Protein AF-A0A2P6FU60-F1 (afdb_monomer_lite)

Sequence (88 aa):
VKSNWEVSKILLSKTIEINQKFVETPASQKSDLAKVLFANSITLTPGTVTVETEDHSFIVHALNVTESSMAELRHMDEKVTLIERVVE

Foldseek 3Di:
DVQVVVVVCQVPDPDRDADKDWDKAFAPDQDPVLQVVLQVVQCSHHQKHFDDDDRTITTIIGRHDDPVNNVVSVVSRVVSNVVNVVVD

Radius of gyration: 13.87 Å; chains: 1; bounding box: 35×20×38 Å

pLDDT: mean 90.9, std 5.6, range [58.0, 96.06]

Secondary structure (DSSP, 8-state):
-HHHHHHHHHHT-SS-----EEEEEE----SHHHHHHHHHHHHTSTTEEEEEE-SSEEEEEESS--HHHHHHHHHHHHHHHHHHHHH-

Structure (mmCIF, N/CA/C/O backbone):
data_AF-A0A2P6FU60-F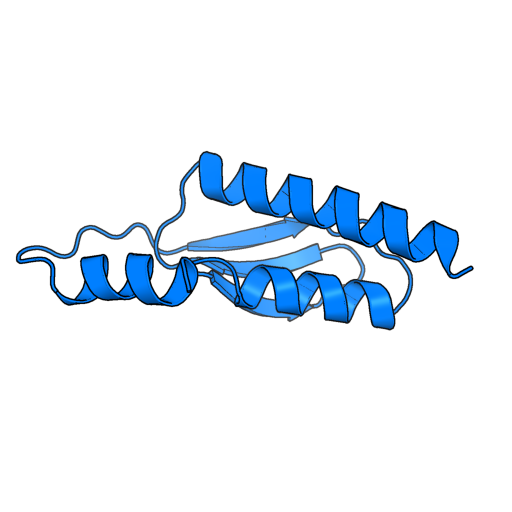1
#
_entry.id   AF-A0A2P6FU60-F1
#
loop_
_atom_site.group_PDB
_atom_site.id
_atom_site.type_symbol
_atom_site.label_atom_id
_atom_site.label_alt_id
_atom_site.label_comp_id
_atom_site.label_asym_id
_atom_site.label_entity_id
_atom_site.label_seq_id
_atom_site.pdbx_PDB_ins_code
_atom_site.Cartn_x
_atom_site.Cartn_y
_atom_site.Cartn_z
_atom_site.occupancy
_atom_site.B_iso_or_equiv
_atom_site.auth_seq_id
_atom_site.auth_comp_id
_atom_site.auth_asym_id
_atom_site.auth_atom_id
_atom_site.pdbx_PDB_model_num
ATOM 1 N N . VAL A 1 1 ? 5.278 -7.042 11.788 1.00 76.94 1 VAL A N 1
ATOM 2 C CA . VAL A 1 1 ? 4.379 -7.090 12.975 1.00 76.94 1 VAL A CA 1
ATOM 3 C C . VAL A 1 1 ? 3.545 -5.817 13.159 1.00 76.94 1 VAL A C 1
ATOM 5 O O . VAL A 1 1 ? 2.389 -5.945 13.534 1.00 76.94 1 VAL A O 1
ATOM 8 N N . LYS A 1 2 ? 4.066 -4.612 12.846 1.00 86.06 2 LYS A N 1
ATOM 9 C CA . LYS A 1 2 ? 3.331 -3.324 12.923 1.00 86.06 2 LYS A CA 1
ATOM 10 C C . LYS A 1 2 ? 1.914 -3.377 12.320 1.00 86.06 2 LYS A C 1
ATOM 12 O O . LYS A 1 2 ? 0.981 -2.948 12.980 1.00 86.06 2 LYS A O 1
ATOM 17 N N . SER A 1 3 ? 1.762 -3.960 11.124 1.00 84.25 3 SER A N 1
ATOM 18 C CA . SER A 1 3 ?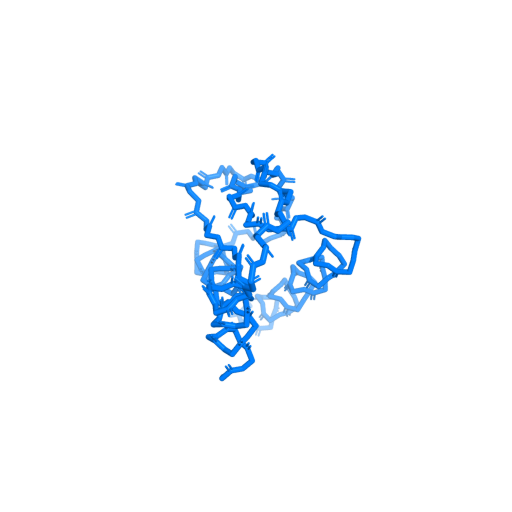 0.469 -4.084 10.428 1.00 84.25 3 SER A CA 1
ATOM 19 C C . SER A 1 3 ? -0.616 -4.757 11.270 1.00 84.25 3 SER A C 1
ATOM 21 O O . SER A 1 3 ? -1.573 -4.101 11.677 1.00 84.25 3 SER A O 1
ATOM 23 N N . ASN A 1 4 ? -0.413 -6.023 11.644 1.00 89.75 4 ASN A N 1
ATOM 24 C CA . ASN A 1 4 ? -1.378 -6.766 12.458 1.00 89.75 4 ASN A CA 1
ATOM 25 C C . ASN A 1 4 ? -1.687 -6.070 13.793 1.00 89.75 4 ASN A C 1
ATOM 27 O O . ASN A 1 4 ? -2.824 -6.108 14.256 1.00 89.75 4 ASN A O 1
ATOM 31 N N . TRP A 1 5 ? -0.688 -5.433 14.412 1.00 92.44 5 TRP A N 1
ATOM 32 C CA . TRP A 1 5 ? -0.860 -4.728 15.682 1.00 92.44 5 TRP A CA 1
ATOM 33 C C . TRP A 1 5 ? -1.789 -3.515 15.565 1.00 92.44 5 TRP A C 1
ATOM 35 O O . TRP A 1 5 ? -2.719 -3.386 16.358 1.00 92.44 5 TRP A O 1
ATOM 45 N N . GLU A 1 6 ? -1.579 -2.655 14.567 1.00 89.31 6 GLU A N 1
ATOM 46 C CA . GLU A 1 6 ? -2.423 -1.473 14.346 1.00 89.31 6 GLU A CA 1
ATOM 47 C C . GLU A 1 6 ? -3.870 -1.864 14.017 1.00 89.31 6 GLU A C 1
ATOM 49 O O . GLU A 1 6 ? -4.802 -1.323 14.609 1.00 89.31 6 GLU A O 1
ATOM 54 N N . VAL A 1 7 ? -4.072 -2.874 13.165 1.00 89.69 7 VAL A N 1
ATOM 55 C CA . VAL A 1 7 ? -5.422 -3.376 12.851 1.00 89.69 7 VAL A CA 1
ATOM 56 C C . VAL A 1 7 ? -6.094 -3.991 14.088 1.00 89.69 7 VAL A C 1
ATOM 58 O O . VAL A 1 7 ? -7.280 -3.764 14.323 1.00 89.69 7 VAL A O 1
ATOM 61 N N . SER A 1 8 ? -5.347 -4.710 14.934 1.00 92.81 8 SER A N 1
ATOM 62 C CA . SER A 1 8 ? -5.897 -5.302 16.166 1.00 92.81 8 SER A CA 1
ATOM 63 C C . SER A 1 8 ? -6.382 -4.244 17.162 1.00 92.81 8 SER A C 1
ATOM 65 O O . SER A 1 8 ? -7.405 -4.450 17.811 1.00 92.81 8 SER A O 1
ATOM 67 N N . LYS A 1 9 ? -5.697 -3.095 17.270 1.00 90.94 9 LYS A N 1
ATOM 68 C CA . LYS A 1 9 ? -6.156 -1.978 18.119 1.00 90.94 9 LYS A CA 1
ATOM 69 C C . LYS A 1 9 ? -7.509 -1.432 17.670 1.00 90.94 9 LYS A C 1
ATOM 71 O O . LYS A 1 9 ? -8.331 -1.110 18.520 1.00 90.94 9 LYS A O 1
ATOM 76 N N . ILE A 1 10 ? -7.723 -1.335 16.357 1.00 89.88 10 ILE A N 1
ATOM 77 C CA . ILE A 1 10 ? -8.992 -0.882 15.773 1.00 89.88 10 ILE A CA 1
ATOM 78 C C . ILE A 1 10 ? -10.098 -1.901 16.070 1.00 89.88 10 ILE A C 1
ATOM 80 O O . ILE A 1 10 ? -11.191 -1.519 16.463 1.00 89.88 10 ILE A O 1
ATOM 84 N N . LEU A 1 11 ? -9.815 -3.201 15.939 1.00 90.19 11 LEU A N 1
ATOM 85 C CA . LEU A 1 11 ? -10.795 -4.258 16.226 1.00 90.19 11 LEU A CA 1
ATOM 86 C C . LEU A 1 11 ? -11.204 -4.317 17.704 1.00 90.19 11 LEU A C 1
ATOM 88 O O . LEU A 1 11 ? -12.355 -4.611 18.012 1.00 90.19 11 LEU A O 1
ATOM 92 N N . LEU A 1 12 ? -10.261 -4.069 18.614 1.00 94.50 12 LEU A N 1
ATOM 93 C CA . LEU A 1 12 ? -10.487 -4.124 20.061 1.00 94.50 12 LEU A CA 1
ATOM 94 C C . LEU A 1 12 ? -10.966 -2.787 20.652 1.00 94.50 12 LEU A C 1
ATOM 96 O O . LEU A 1 12 ? -11.161 -2.697 21.867 1.00 94.50 12 LEU A O 1
ATOM 100 N N . SER A 1 13 ? -11.128 -1.736 19.842 1.00 92.69 13 SER A N 1
ATOM 101 C CA . SER A 1 13 ? -11.566 -0.440 20.349 1.00 92.69 13 SER A CA 1
ATOM 102 C C . SER A 1 13 ? -13.032 -0.492 20.792 1.00 92.69 13 SER A C 1
ATOM 104 O O . SER A 1 13 ? -13.880 -1.141 20.184 1.00 92.69 13 SER A O 1
ATOM 106 N N . LYS A 1 14 ? -13.360 0.229 21.873 1.00 93.12 14 LYS A N 1
ATOM 107 C CA . LYS A 1 14 ? -14.745 0.336 22.372 1.00 93.12 14 LYS A CA 1
ATOM 108 C C . LYS A 1 14 ? -15.676 1.020 21.360 1.00 93.12 14 LYS A C 1
ATOM 110 O O . LYS A 1 14 ? -16.870 0.739 21.336 1.00 93.12 14 LYS A O 1
ATOM 115 N N . THR A 1 15 ? -15.110 1.906 20.544 1.00 91.19 15 THR A N 1
ATOM 116 C CA . THR A 1 15 ? -15.779 2.621 19.457 1.00 91.19 15 THR A CA 1
ATOM 117 C C . THR A 1 15 ? -14.895 2.520 18.222 1.00 91.19 15 THR A C 1
ATOM 119 O O . THR A 1 15 ? -13.706 2.838 18.295 1.00 91.19 15 THR A O 1
ATOM 122 N N . ILE A 1 16 ? -15.452 2.059 17.104 1.00 87.94 16 ILE A N 1
ATOM 123 C CA . ILE A 1 16 ? -14.727 1.922 15.838 1.00 87.94 16 ILE A CA 1
ATOM 124 C C . ILE A 1 16 ? -14.919 3.212 15.039 1.00 87.94 16 ILE A C 1
ATOM 126 O O . ILE A 1 16 ? -15.980 3.439 14.462 1.00 87.94 16 ILE A O 1
ATOM 130 N N . GLU A 1 17 ? -13.889 4.054 15.008 1.00 85.19 17 GLU A N 1
ATOM 131 C CA . GLU A 1 17 ? -13.822 5.241 14.152 1.00 85.19 17 GLU A CA 1
ATOM 132 C C . GLU A 1 17 ? -12.848 4.962 13.005 1.00 85.19 17 GLU A C 1
ATOM 134 O O . GLU A 1 17 ? -11.634 4.912 13.201 1.00 85.19 17 GLU A O 1
ATOM 139 N N . ILE A 1 18 ? -13.386 4.728 11.808 1.00 89.69 18 ILE A N 1
ATOM 140 C CA . ILE A 1 18 ? -12.606 4.390 10.615 1.00 89.69 18 ILE A CA 1
ATOM 141 C C . ILE A 1 18 ? -13.083 5.195 9.413 1.00 89.69 18 ILE A C 1
ATOM 143 O O . ILE A 1 18 ? -14.280 5.400 9.216 1.00 89.69 18 ILE A O 1
ATOM 147 N N . ASN A 1 19 ? -12.131 5.629 8.594 1.00 89.25 19 ASN A N 1
ATOM 148 C CA . ASN A 1 19 ? -12.377 6.350 7.354 1.00 89.25 19 ASN A CA 1
ATOM 149 C C . ASN A 1 19 ? -11.970 5.477 6.161 1.00 89.25 19 ASN A C 1
ATOM 151 O O . ASN A 1 19 ? -10.849 5.585 5.654 1.00 89.25 19 ASN A O 1
ATOM 155 N N . GLN A 1 20 ? -12.876 4.586 5.756 1.00 92.38 20 GLN A N 1
ATOM 156 C CA . GLN A 1 20 ? -12.632 3.635 4.674 1.00 92.38 20 GLN A CA 1
ATOM 157 C C . GLN A 1 20 ? -12.817 4.285 3.309 1.00 92.38 20 GLN A C 1
ATOM 159 O O . GLN A 1 20 ? -13.843 4.927 3.070 1.00 92.38 20 GLN A O 1
ATOM 164 N N . LYS A 1 21 ? -11.852 4.100 2.402 1.00 93.94 21 LYS A N 1
ATOM 165 C CA . LYS A 1 21 ? -11.948 4.592 1.020 1.00 93.94 21 LYS A CA 1
ATOM 166 C C . LYS A 1 21 ? -11.191 3.690 0.055 1.00 93.94 21 LYS A C 1
ATOM 168 O O . LYS A 1 21 ? -10.187 3.079 0.417 1.00 93.94 21 LYS A O 1
ATOM 173 N N . PHE A 1 22 ? -11.641 3.702 -1.194 1.00 94.19 22 PHE A N 1
ATOM 174 C CA . PHE A 1 22 ? -10.800 3.331 -2.323 1.00 94.19 22 PHE A CA 1
ATOM 175 C C . PHE A 1 22 ? -9.937 4.527 -2.704 1.00 94.19 22 PHE A C 1
ATOM 177 O O . PHE A 1 22 ? -10.440 5.649 -2.818 1.00 94.19 22 PHE A O 1
ATOM 184 N N . VAL A 1 23 ? -8.641 4.289 -2.855 1.00 92.44 23 VAL A N 1
ATOM 185 C CA . VAL A 1 23 ? -7.669 5.311 -3.223 1.00 92.44 23 VAL A CA 1
ATOM 186 C C . VAL A 1 23 ? -6.866 4.808 -4.406 1.00 92.44 23 VAL A C 1
ATOM 188 O O . VAL A 1 23 ? -6.274 3.730 -4.357 1.00 92.44 23 VAL A O 1
ATOM 191 N N . GLU A 1 24 ? -6.841 5.612 -5.461 1.00 93.62 24 GLU A N 1
ATOM 192 C CA . GLU A 1 24 ? -5.944 5.398 -6.583 1.00 93.62 24 GLU A CA 1
ATOM 193 C C . GLU A 1 24 ? -4.523 5.795 -6.167 1.00 93.62 24 GLU A C 1
ATOM 195 O O . GLU A 1 24 ? -4.269 6.920 -5.721 1.00 93.62 24 GLU A O 1
ATOM 200 N N . THR A 1 25 ? -3.599 4.844 -6.261 1.00 93.38 25 THR A N 1
ATOM 201 C CA . THR A 1 25 ? -2.194 5.020 -5.892 1.00 93.38 25 THR A CA 1
ATOM 202 C C . THR A 1 25 ? -1.343 4.922 -7.154 1.00 93.38 25 THR A C 1
ATOM 204 O O . THR A 1 25 ? -1.275 3.840 -7.734 1.00 93.38 25 THR A O 1
ATOM 207 N N . PRO A 1 26 ? -0.697 6.015 -7.595 1.00 94.25 26 PRO A N 1
ATOM 208 C CA . PRO A 1 26 ? 0.203 5.979 -8.743 1.00 94.25 26 PRO A CA 1
ATOM 209 C C . PRO A 1 26 ? 1.352 4.991 -8.532 1.00 94.25 26 PRO A C 1
ATOM 211 O O . PRO A 1 26 ? 1.834 4.835 -7.408 1.00 94.25 26 PRO A O 1
ATOM 214 N N . ALA A 1 27 ? 1.800 4.369 -9.617 1.00 94.50 27 ALA A N 1
ATOM 215 C CA . ALA A 1 27 ? 2.911 3.429 -9.624 1.00 94.50 27 ALA A CA 1
ATOM 216 C C . ALA A 1 27 ? 3.934 3.826 -10.686 1.00 94.50 27 ALA A C 1
ATOM 218 O O . ALA A 1 27 ? 3.587 4.033 -11.851 1.00 94.50 27 ALA A O 1
ATOM 219 N N . SER A 1 28 ? 5.201 3.924 -10.291 1.00 95.38 28 SER A N 1
ATOM 220 C CA . SER A 1 28 ? 6.297 4.273 -11.202 1.00 95.38 28 SER A CA 1
ATOM 221 C C . SER A 1 28 ? 7.094 3.064 -11.713 1.00 95.38 28 SER A C 1
ATOM 223 O O . SER A 1 28 ? 7.975 3.240 -12.559 1.00 95.38 28 SER A O 1
ATOM 225 N N . GLN A 1 29 ? 6.764 1.851 -11.250 1.00 94.56 29 GLN A N 1
ATOM 226 C CA . GLN A 1 29 ? 7.399 0.599 -11.677 1.00 94.56 29 GLN A CA 1
ATOM 227 C C . GLN A 1 29 ? 7.005 0.209 -13.104 1.00 94.56 29 GLN A C 1
ATOM 229 O O . GLN A 1 29 ? 5.842 0.344 -13.499 1.00 94.56 29 GLN A O 1
ATOM 234 N N . LYS A 1 30 ? 7.953 -0.337 -13.870 1.00 93.06 30 LYS A N 1
ATOM 235 C CA . LYS A 1 30 ? 7.729 -0.716 -15.278 1.00 93.06 30 LYS A CA 1
ATOM 236 C C . LYS A 1 30 ? 7.561 -2.217 -15.479 1.00 93.06 30 LYS A C 1
ATOM 238 O O . LYS A 1 30 ? 6.684 -2.636 -16.228 1.00 93.06 30 LYS A O 1
ATOM 243 N N . SER A 1 31 ? 8.393 -3.008 -14.819 1.00 93.19 31 SER A N 1
ATOM 244 C CA . SER A 1 31 ? 8.408 -4.464 -14.863 1.00 93.19 31 SER A CA 1
ATOM 245 C C . SER A 1 31 ? 7.282 -5.062 -14.025 1.00 93.19 31 SER A C 1
ATOM 247 O O . SER A 1 31 ? 6.928 -4.561 -12.954 1.00 93.19 31 SER A O 1
ATOM 249 N N . ASP A 1 32 ? 6.763 -6.201 -14.476 1.00 92.38 32 ASP A N 1
ATOM 250 C CA . ASP A 1 32 ? 5.714 -6.925 -13.754 1.00 92.38 32 ASP A CA 1
ATOM 251 C C . ASP A 1 32 ? 6.181 -7.369 -12.362 1.00 92.38 32 ASP A C 1
ATOM 253 O O . ASP A 1 32 ? 5.419 -7.316 -11.398 1.00 92.38 32 ASP A O 1
ATOM 257 N N . LEU A 1 33 ? 7.459 -7.745 -12.225 1.00 93.69 33 LEU A N 1
ATOM 258 C CA . LEU A 1 33 ? 8.040 -8.118 -10.936 1.00 93.69 33 LEU A CA 1
ATOM 259 C C . LEU A 1 33 ? 8.003 -6.949 -9.944 1.00 93.69 33 LEU A C 1
ATOM 261 O O . LEU A 1 33 ? 7.589 -7.132 -8.796 1.00 93.69 33 LEU A O 1
ATOM 265 N N . ALA A 1 34 ? 8.419 -5.756 -10.373 1.00 94.69 34 ALA A N 1
ATOM 266 C CA . ALA A 1 34 ? 8.423 -4.578 -9.516 1.00 94.69 34 ALA A CA 1
ATOM 267 C C . ALA A 1 34 ? 6.994 -4.127 -9.176 1.00 94.69 34 ALA A C 1
ATOM 269 O O . ALA A 1 34 ? 6.720 -3.816 -8.016 1.00 94.69 34 ALA A O 1
ATOM 270 N N . LYS A 1 35 ? 6.055 -4.194 -10.131 1.00 94.50 35 LYS A N 1
ATOM 271 C CA . LYS A 1 35 ? 4.626 -3.939 -9.879 1.00 94.50 35 LYS A CA 1
ATOM 272 C C . LYS A 1 35 ? 4.055 -4.881 -8.815 1.00 94.50 35 LYS A C 1
ATOM 274 O O . LYS A 1 35 ? 3.424 -4.422 -7.864 1.00 94.50 35 LYS A O 1
ATOM 279 N N . VAL A 1 36 ? 4.324 -6.186 -8.913 1.00 94.38 36 VAL A N 1
ATOM 280 C CA . VAL A 1 36 ? 3.888 -7.177 -7.909 1.00 94.38 36 VAL A CA 1
ATOM 281 C C . VAL A 1 36 ? 4.538 -6.915 -6.548 1.00 94.38 36 VAL A C 1
ATOM 283 O O . VAL A 1 36 ? 3.873 -6.999 -5.512 1.00 94.38 36 VAL A O 1
ATOM 286 N N . LEU A 1 37 ? 5.827 -6.572 -6.524 1.00 95.12 37 LEU A N 1
ATOM 287 C CA . LEU A 1 37 ? 6.532 -6.246 -5.285 1.00 95.12 37 LEU A CA 1
ATOM 288 C C . LEU A 1 37 ? 5.931 -5.011 -4.601 1.00 95.12 37 LEU A C 1
ATOM 290 O O . LEU A 1 37 ? 5.731 -5.020 -3.380 1.00 95.12 37 LEU A O 1
ATOM 294 N N . PHE A 1 38 ? 5.605 -3.975 -5.374 1.00 95.75 38 PHE A N 1
ATOM 295 C CA . PHE A 1 38 ? 4.948 -2.787 -4.849 1.00 95.75 38 PHE A CA 1
ATOM 296 C C . PHE A 1 38 ? 3.542 -3.116 -4.333 1.00 95.75 38 PHE A C 1
ATOM 298 O O . PHE A 1 38 ? 3.266 -2.865 -3.161 1.00 95.75 38 PHE A O 1
ATOM 305 N N . ALA A 1 39 ? 2.706 -3.800 -5.119 1.00 95.25 39 ALA A N 1
ATOM 306 C CA . ALA A 1 39 ? 1.360 -4.222 -4.715 1.00 95.25 39 ALA A CA 1
ATOM 307 C C . ALA A 1 39 ? 1.339 -5.028 -3.401 1.00 95.25 39 ALA A C 1
ATOM 309 O O . ALA A 1 39 ? 0.496 -4.797 -2.526 1.00 95.25 39 ALA A O 1
ATOM 310 N N . ASN A 1 40 ? 2.293 -5.945 -3.223 1.00 94.56 40 ASN A N 1
ATOM 311 C CA . ASN A 1 40 ? 2.433 -6.714 -1.986 1.00 94.56 40 ASN A CA 1
ATOM 312 C C . ASN A 1 40 ? 2.878 -5.836 -0.810 1.00 94.56 40 ASN A C 1
ATOM 314 O O . ASN A 1 40 ? 2.411 -6.020 0.314 1.00 94.56 40 ASN A O 1
ATOM 318 N N . SER A 1 41 ? 3.744 -4.855 -1.061 1.00 94.38 41 SER A N 1
ATOM 319 C CA . SER A 1 41 ? 4.177 -3.892 -0.042 1.00 94.38 41 SER A CA 1
ATOM 320 C C . SER A 1 41 ? 3.021 -3.002 0.429 1.00 94.38 41 SER A C 1
ATOM 322 O O . SER A 1 41 ? 2.893 -2.746 1.629 1.00 94.38 41 SER A O 1
ATOM 324 N N . ILE A 1 42 ? 2.129 -2.604 -0.485 1.00 94.38 42 ILE A N 1
ATOM 325 C CA . ILE A 1 42 ? 0.868 -1.927 -0.151 1.00 94.38 42 ILE A CA 1
ATOM 326 C C . ILE A 1 42 ? 0.001 -2.839 0.724 1.00 94.38 42 ILE A C 1
ATOM 328 O O . ILE A 1 42 ? -0.432 -2.429 1.795 1.00 94.38 42 ILE A O 1
ATOM 332 N N . THR A 1 43 ? -0.210 -4.096 0.331 1.00 93.19 43 THR A N 1
ATOM 333 C CA . THR A 1 43 ? -1.061 -5.038 1.089 1.00 93.19 43 THR A CA 1
ATOM 334 C C . THR A 1 43 ? -0.507 -5.358 2.488 1.00 93.19 43 THR A C 1
ATOM 336 O O . THR A 1 43 ? -1.257 -5.628 3.423 1.00 93.19 43 THR A O 1
ATOM 339 N N . LEU A 1 44 ? 0.814 -5.302 2.674 1.00 91.94 44 LEU A N 1
ATOM 340 C CA . LEU A 1 44 ? 1.457 -5.508 3.978 1.00 91.94 44 LEU A CA 1
ATOM 341 C C . LEU A 1 44 ? 1.449 -4.261 4.875 1.00 91.94 44 LEU A C 1
ATOM 343 O O . LEU A 1 44 ? 1.803 -4.355 6.059 1.00 91.94 44 LEU A O 1
ATOM 347 N N . THR A 1 45 ? 1.043 -3.109 4.347 1.00 90.12 45 THR A N 1
ATOM 348 C CA . THR A 1 45 ? 0.896 -1.875 5.122 1.00 90.12 45 THR A CA 1
ATOM 349 C C . THR A 1 45 ? -0.352 -1.977 6.022 1.00 90.12 45 THR A C 1
ATOM 351 O O . THR A 1 45 ? -1.347 -2.596 5.641 1.00 90.12 45 THR A O 1
ATOM 354 N N . PRO A 1 46 ? -0.305 -1.480 7.275 1.00 89.44 46 PRO A N 1
ATOM 355 C CA . PRO A 1 46 ? -1.435 -1.592 8.191 1.00 89.44 46 PRO A CA 1
ATOM 356 C C . PRO A 1 46 ? -2.742 -1.040 7.621 1.00 89.44 46 PRO A C 1
ATOM 358 O O . PRO A 1 46 ? -2.866 0.158 7.381 1.00 89.44 46 PRO A O 1
ATOM 361 N N . GLY A 1 47 ? -3.739 -1.915 7.483 1.00 89.69 47 GLY A N 1
ATOM 362 C CA . GLY A 1 47 ? -5.082 -1.518 7.074 1.00 89.69 47 GLY A CA 1
ATOM 363 C C . GLY A 1 47 ? -5.216 -1.179 5.590 1.00 89.69 47 GLY A C 1
ATOM 364 O O . GLY A 1 47 ? -6.093 -0.395 5.253 1.00 89.69 47 GLY A O 1
ATOM 365 N N . THR A 1 48 ? -4.395 -1.739 4.704 1.00 93.31 48 THR A N 1
ATOM 366 C CA . THR A 1 48 ? -4.530 -1.563 3.249 1.00 93.31 48 THR A CA 1
ATOM 367 C C . THR A 1 48 ? -4.563 -2.902 2.524 1.00 93.31 48 THR A C 1
ATOM 369 O O . THR A 1 48 ? -3.923 -3.863 2.941 1.00 93.31 48 THR A O 1
ATOM 372 N N . VAL A 1 49 ? -5.319 -2.968 1.430 1.00 94.06 49 VAL A N 1
ATOM 373 C CA . VAL A 1 49 ? -5.394 -4.129 0.534 1.00 94.06 49 VAL A CA 1
ATOM 374 C C . VAL A 1 49 ? -5.402 -3.628 -0.904 1.00 94.06 49 VAL A C 1
ATOM 376 O O . VAL A 1 49 ? -6.204 -2.760 -1.247 1.00 94.06 49 VAL A O 1
ATOM 379 N N . THR A 1 50 ? -4.529 -4.174 -1.747 1.00 95.50 50 THR A N 1
ATOM 380 C CA . THR A 1 50 ? -4.560 -3.914 -3.192 1.00 95.50 50 THR A CA 1
ATOM 381 C C . THR A 1 50 ? -5.691 -4.719 -3.827 1.00 95.50 50 THR A C 1
ATOM 383 O O . THR A 1 50 ? -5.790 -5.923 -3.595 1.00 95.50 50 THR A O 1
ATOM 386 N N . VAL A 1 51 ? -6.555 -4.060 -4.599 1.00 94.38 51 VAL A N 1
ATOM 387 C CA . VAL A 1 51 ? -7.755 -4.673 -5.194 1.00 94.38 51 VAL A CA 1
ATOM 388 C C . VAL A 1 51 ? -7.593 -4.870 -6.693 1.00 94.38 51 VAL A C 1
ATOM 390 O O . VAL A 1 51 ? -7.947 -5.927 -7.210 1.00 94.38 51 VAL A O 1
ATOM 393 N N . GLU A 1 52 ? -7.027 -3.879 -7.376 1.00 91.69 52 GLU A N 1
ATOM 394 C CA . GLU A 1 52 ? -6.842 -3.901 -8.823 1.00 91.69 52 GLU A CA 1
ATOM 395 C C . GLU A 1 52 ? -5.498 -3.281 -9.204 1.00 91.69 52 GLU A C 1
ATOM 397 O O . GLU A 1 52 ? -4.998 -2.373 -8.529 1.00 91.69 52 GLU A O 1
ATOM 402 N N . THR A 1 53 ? -4.920 -3.808 -10.280 1.00 87.50 53 THR A N 1
ATOM 403 C CA . THR A 1 53 ? -3.665 -3.349 -10.873 1.00 87.50 53 THR A CA 1
ATOM 404 C C . THR A 1 53 ? -3.972 -2.783 -12.247 1.00 87.50 53 THR A C 1
ATOM 406 O O . THR A 1 53 ? -4.461 -3.513 -13.108 1.00 87.50 53 THR A O 1
ATOM 409 N N . GLU A 1 54 ? -3.637 -1.517 -12.460 1.00 86.38 54 GLU A N 1
ATOM 410 C CA . GLU A 1 54 ? -3.666 -0.872 -13.768 1.00 86.38 54 GLU A CA 1
ATOM 411 C C . GLU A 1 54 ? -2.234 -0.679 -14.301 1.00 86.38 54 GLU A C 1
ATOM 413 O O . GLU A 1 54 ? -1.240 -1.010 -13.645 1.00 86.38 54 GLU A O 1
ATOM 418 N N . ASP A 1 55 ? -2.098 -0.140 -15.513 1.00 82.75 55 ASP A N 1
ATOM 419 C CA . ASP A 1 55 ? -0.786 0.034 -16.148 1.00 82.75 55 ASP A CA 1
ATOM 420 C C . ASP A 1 55 ? 0.126 1.015 -15.395 1.00 82.75 55 ASP A C 1
ATOM 422 O O . ASP A 1 55 ? 1.351 0.832 -15.391 1.00 82.75 55 ASP A O 1
ATOM 426 N N . HIS A 1 56 ? -0.461 2.034 -14.754 1.00 89.88 56 HIS A N 1
ATOM 427 C CA . HIS A 1 56 ? 0.246 3.155 -14.116 1.00 89.88 56 HIS A CA 1
ATOM 428 C C . HIS A 1 56 ? -0.239 3.478 -12.694 1.00 89.88 56 HIS A C 1
ATOM 430 O O . HIS A 1 56 ? 0.232 4.439 -12.077 1.00 89.88 56 HIS A O 1
ATOM 436 N N . SER A 1 57 ? -1.176 2.701 -12.158 1.00 94.06 57 SER A N 1
ATOM 437 C CA . SER A 1 57 ? -1.729 2.907 -10.823 1.00 94.06 57 SER A CA 1
ATOM 438 C C . SER A 1 57 ? -2.283 1.606 -10.241 1.00 94.06 57 SER A C 1
ATOM 440 O O . SER A 1 57 ? -2.423 0.590 -10.922 1.00 94.06 57 SER A O 1
ATOM 442 N N . PHE A 1 58 ? -2.565 1.632 -8.942 1.00 95.38 58 PHE A N 1
ATOM 443 C CA . PHE A 1 58 ? -3.262 0.576 -8.221 1.00 95.38 58 PHE A CA 1
ATOM 444 C C . PHE A 1 58 ? -4.497 1.145 -7.542 1.00 95.38 58 PHE A C 1
ATOM 446 O O . PHE A 1 58 ? -4.452 2.232 -6.956 1.00 95.38 58 PHE A O 1
ATOM 453 N N . ILE A 1 59 ? -5.569 0.360 -7.523 1.00 95.44 59 ILE A N 1
ATOM 454 C CA . ILE A 1 59 ? -6.734 0.652 -6.695 1.00 95.44 59 ILE A CA 1
ATOM 455 C C . ILE A 1 59 ? -6.537 -0.033 -5.347 1.00 95.44 59 ILE A C 1
ATOM 457 O O . ILE A 1 59 ? -6.478 -1.262 -5.243 1.00 95.44 59 ILE A O 1
ATOM 461 N N . VAL A 1 60 ? -6.428 0.780 -4.299 1.00 94.81 60 VAL A N 1
ATOM 462 C CA . VAL A 1 60 ? -6.158 0.322 -2.935 1.00 94.81 60 VAL A CA 1
ATOM 463 C C . VAL A 1 60 ? -7.382 0.567 -2.069 1.00 94.81 60 VAL A C 1
ATOM 465 O O . VAL A 1 60 ? -7.884 1.688 -1.987 1.00 94.81 60 VAL A O 1
ATOM 468 N N . HIS A 1 61 ? -7.845 -0.469 -1.379 1.00 93.94 61 HIS A N 1
ATOM 469 C CA . HIS A 1 61 ? -8.828 -0.330 -0.316 1.00 93.94 61 HIS A CA 1
ATOM 470 C C . HIS A 1 61 ? -8.112 -0.062 1.010 1.00 93.94 61 HIS A C 1
ATOM 472 O O . HIS A 1 61 ? -7.348 -0.900 1.495 1.00 93.94 61 HIS A O 1
ATOM 478 N N . ALA A 1 62 ? -8.362 1.102 1.603 1.00 93.38 62 ALA A N 1
ATOM 479 C CA . ALA A 1 62 ? -7.779 1.505 2.875 1.00 93.38 62 ALA A CA 1
ATOM 480 C C . ALA A 1 62 ? -8.838 1.491 3.982 1.00 93.38 62 ALA A C 1
ATOM 482 O O . ALA A 1 62 ? -9.898 2.095 3.846 1.00 93.38 62 ALA A O 1
ATOM 483 N N . LEU A 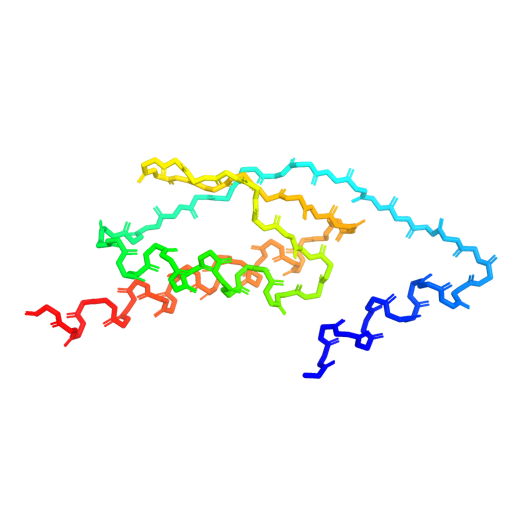1 63 ? -8.517 0.838 5.098 1.00 92.31 63 LEU A N 1
ATOM 484 C CA . LEU A 1 63 ? -9.337 0.733 6.302 1.00 92.31 63 LEU A CA 1
ATOM 485 C C . LEU A 1 63 ? -9.481 2.088 7.005 1.00 92.31 63 LEU A C 1
ATOM 487 O O . LEU A 1 63 ? -10.551 2.415 7.509 1.00 92.31 63 LEU A O 1
ATOM 491 N N . ASN A 1 64 ? -8.402 2.870 7.055 1.00 88.88 64 ASN A N 1
ATOM 492 C CA . ASN A 1 64 ? -8.414 4.208 7.630 1.00 88.88 64 ASN A CA 1
ATOM 493 C C . ASN A 1 64 ? -7.420 5.111 6.895 1.00 88.88 64 ASN A C 1
ATOM 495 O O . ASN A 1 64 ? -6.211 5.021 7.112 1.00 88.88 64 ASN A O 1
ATOM 499 N N . VAL A 1 65 ? -7.922 5.970 6.010 1.00 83.62 65 VAL A N 1
ATOM 500 C CA . VAL A 1 65 ? -7.066 6.874 5.233 1.00 83.62 65 VAL A CA 1
ATOM 501 C C . VAL A 1 65 ? -6.551 8.011 6.110 1.00 83.62 65 VAL A C 1
ATOM 503 O O . VAL A 1 65 ? -7.330 8.794 6.655 1.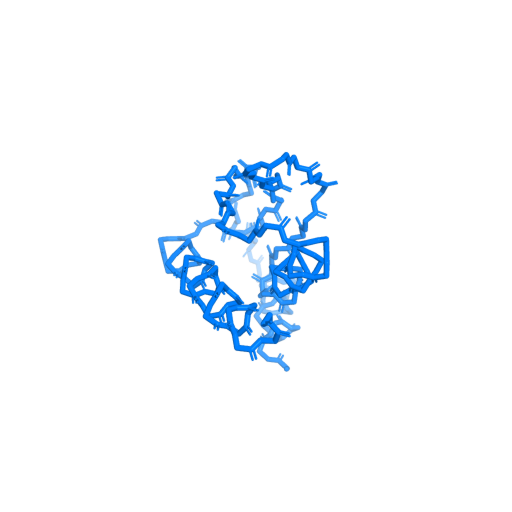00 83.62 65 VAL A O 1
ATOM 506 N N . THR A 1 66 ? -5.227 8.141 6.166 1.00 84.56 66 THR A N 1
ATOM 507 C CA . THR A 1 66 ? -4.522 9.268 6.786 1.00 84.56 66 THR A CA 1
ATOM 508 C C . THR A 1 66 ? -3.473 9.827 5.823 1.00 84.56 66 THR A C 1
ATOM 510 O O . THR A 1 66 ? -3.021 9.131 4.911 1.00 84.56 66 THR A O 1
ATOM 513 N N . GLU A 1 67 ? -3.057 11.081 6.015 1.00 82.50 67 GLU A N 1
ATOM 514 C CA . GLU A 1 67 ? -1.989 11.676 5.196 1.00 82.50 67 GLU A CA 1
ATOM 515 C C . GLU A 1 67 ? -0.664 10.915 5.328 1.00 82.50 67 GLU A C 1
ATOM 517 O O . GLU A 1 67 ? 0.048 10.740 4.338 1.00 82.50 67 GLU A O 1
ATOM 522 N N . SER A 1 68 ? -0.355 10.404 6.524 1.00 84.69 68 SER A N 1
ATOM 523 C CA . SER A 1 68 ? 0.858 9.619 6.760 1.00 84.69 68 SER A CA 1
ATOM 524 C C . SER A 1 68 ? 0.834 8.288 6.010 1.00 84.69 68 SER A C 1
ATOM 526 O O . SER A 1 68 ? 1.847 7.926 5.419 1.00 84.69 68 SER A O 1
ATOM 528 N N . SER A 1 69 ? -0.314 7.602 5.944 1.00 83.62 69 SER A N 1
ATOM 529 C CA . SER A 1 69 ? -0.469 6.381 5.140 1.00 83.62 69 SER A CA 1
ATOM 530 C C . SER A 1 69 ? -0.177 6.645 3.661 1.00 83.62 69 SER A C 1
ATOM 532 O O . SER A 1 69 ? 0.573 5.900 3.038 1.00 83.62 69 SER A O 1
ATOM 534 N N . MET A 1 70 ? -0.699 7.743 3.103 1.00 84.44 70 MET A N 1
ATOM 535 C CA . MET A 1 70 ? -0.435 8.107 1.705 1.00 84.44 70 MET A CA 1
ATOM 536 C C . MET A 1 70 ? 1.032 8.473 1.458 1.00 84.44 70 MET A C 1
ATOM 538 O O . MET A 1 70 ? 1.571 8.180 0.392 1.00 84.44 70 MET A O 1
ATOM 542 N N . ALA A 1 71 ? 1.695 9.106 2.428 1.00 88.69 71 ALA A N 1
ATOM 543 C CA . ALA A 1 71 ? 3.127 9.379 2.355 1.00 88.69 71 ALA A CA 1
ATOM 544 C C . ALA A 1 71 ? 3.968 8.089 2.424 1.00 88.69 71 ALA A C 1
ATOM 546 O O . ALA A 1 71 ? 4.927 7.955 1.665 1.00 88.69 71 ALA A O 1
ATOM 547 N N . GLU A 1 72 ? 3.596 7.121 3.272 1.00 89.19 72 GLU A N 1
ATOM 548 C CA . GLU A 1 72 ? 4.265 5.812 3.345 1.00 89.19 72 GLU A CA 1
ATOM 549 C C . GLU A 1 72 ? 4.148 5.038 2.016 1.00 89.19 72 GLU A C 1
ATOM 551 O O . GLU A 1 72 ? 5.133 4.441 1.579 1.00 89.19 72 GLU A O 1
ATOM 556 N N . LEU A 1 73 ? 2.994 5.103 1.335 1.00 91.38 73 LEU A N 1
ATOM 557 C CA . LEU A 1 73 ? 2.804 4.484 0.015 1.00 91.38 73 LEU A CA 1
ATOM 558 C C . LEU A 1 73 ? 3.706 5.113 -1.057 1.00 91.38 73 LEU A C 1
ATOM 560 O O . LEU A 1 73 ? 4.362 4.384 -1.797 1.00 91.38 73 LEU A O 1
ATOM 564 N N . ARG A 1 74 ? 3.804 6.450 -1.101 1.00 93.00 74 ARG A N 1
ATOM 565 C CA . ARG A 1 74 ? 4.710 7.157 -2.030 1.00 93.0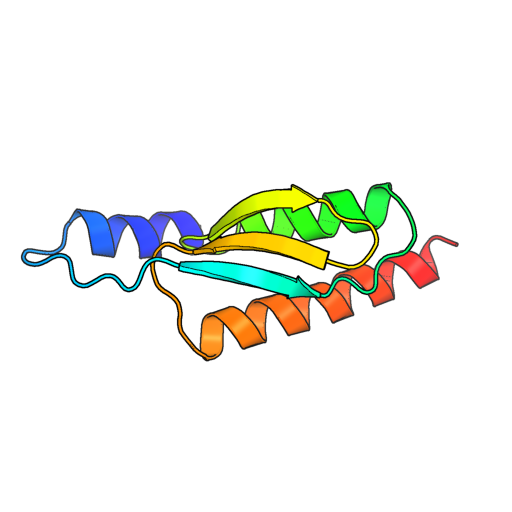0 74 ARG A CA 1
ATOM 566 C C . ARG A 1 74 ? 6.177 6.820 -1.775 1.00 93.00 74 ARG A C 1
ATOM 568 O O . ARG A 1 74 ? 6.921 6.552 -2.708 1.00 93.00 74 ARG A O 1
ATOM 575 N N . HIS A 1 75 ? 6.585 6.760 -0.510 1.00 94.62 75 HIS A N 1
ATOM 576 C CA . HIS A 1 75 ? 7.949 6.354 -0.153 1.00 94.62 75 HIS A CA 1
ATOM 577 C C . HIS A 1 75 ? 8.258 4.914 -0.580 1.00 94.62 75 HIS A C 1
ATOM 579 O O . HIS A 1 75 ? 9.391 4.576 -0.925 1.00 94.62 75 HIS A O 1
ATOM 585 N N . MET A 1 76 ? 7.258 4.034 -0.530 1.00 94.81 76 MET A N 1
ATOM 586 C CA . M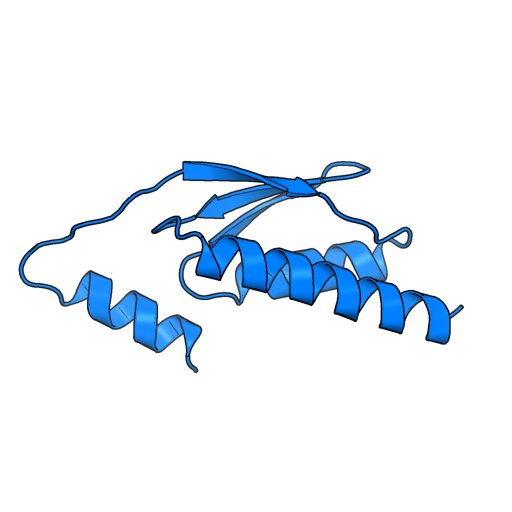ET A 1 76 ? 7.418 2.659 -0.985 1.00 94.81 76 MET A CA 1
ATOM 587 C C . MET A 1 76 ? 7.512 2.567 -2.514 1.00 94.81 76 MET A C 1
ATOM 589 O O . MET A 1 76 ? 8.350 1.810 -2.999 1.00 94.81 76 MET A O 1
ATOM 593 N N . ASP A 1 77 ? 6.734 3.366 -3.251 1.00 95.56 77 ASP A N 1
ATOM 594 C CA . ASP A 1 77 ? 6.856 3.502 -4.711 1.00 95.56 77 ASP A CA 1
ATOM 595 C C . ASP A 1 77 ? 8.298 3.869 -5.099 1.00 95.56 77 ASP A C 1
ATOM 597 O O . ASP A 1 77 ? 8.954 3.146 -5.851 1.00 95.56 77 ASP A O 1
ATOM 601 N N . GLU A 1 78 ? 8.847 4.919 -4.480 1.00 95.81 78 GLU A N 1
ATOM 602 C CA . GLU A 1 78 ? 10.225 5.364 -4.714 1.00 95.81 78 GLU A CA 1
ATOM 603 C C . GLU A 1 78 ? 11.248 4.246 -4.461 1.00 95.81 78 GLU A C 1
ATOM 605 O O . GLU A 1 78 ? 12.151 4.022 -5.270 1.00 95.81 78 GLU A O 1
ATOM 610 N N . LYS A 1 79 ? 11.102 3.499 -3.360 1.00 95.88 79 LYS A N 1
ATOM 611 C CA . LYS A 1 79 ? 12.014 2.397 -3.014 1.00 95.88 79 LYS A CA 1
ATOM 612 C C . LYS A 1 79 ? 11.980 1.257 -4.018 1.00 95.88 79 LYS A C 1
ATOM 614 O O . LYS A 1 79 ? 13.040 0.752 -4.389 1.00 95.88 79 LYS A O 1
ATOM 619 N N . VAL A 1 80 ? 10.789 0.824 -4.423 1.00 96.06 80 VAL A N 1
ATOM 620 C CA . VAL A 1 80 ? 10.657 -0.296 -5.359 1.00 96.06 80 VAL A CA 1
ATOM 621 C C . VAL A 1 80 ? 11.196 0.107 -6.730 1.00 96.06 80 VAL A C 1
ATOM 623 O O . VAL A 1 80 ? 11.960 -0.651 -7.327 1.00 96.06 80 VAL A O 1
ATOM 626 N N . THR A 1 81 ? 10.910 1.330 -7.177 1.00 95.69 81 THR A N 1
ATOM 627 C CA . THR A 1 81 ? 11.429 1.873 -8.442 1.00 95.69 81 THR A CA 1
ATOM 628 C C . THR A 1 81 ? 12.951 2.024 -8.437 1.00 95.69 81 THR A C 1
ATOM 630 O O . THR A 1 81 ? 13.600 1.815 -9.461 1.00 95.69 81 THR A O 1
ATOM 633 N N . LEU A 1 82 ? 13.559 2.354 -7.293 1.00 95.50 82 LEU A N 1
ATOM 634 C CA . LEU A 1 82 ? 15.019 2.371 -7.163 1.00 95.50 82 LEU A CA 1
ATOM 635 C C . LEU A 1 82 ? 15.629 0.971 -7.305 1.00 95.50 82 LEU A C 1
ATOM 637 O O . LEU A 1 82 ? 16.657 0.836 -7.962 1.00 95.50 82 LEU A O 1
ATOM 641 N N . ILE A 1 83 ? 15.012 -0.055 -6.712 1.00 93.69 83 ILE A N 1
ATOM 642 C CA . ILE A 1 83 ? 15.508 -1.439 -6.783 1.00 93.69 83 ILE A CA 1
ATOM 643 C C . ILE A 1 83 ? 15.364 -2.000 -8.198 1.00 93.69 83 ILE A C 1
ATOM 645 O O . ILE A 1 83 ? 16.288 -2.646 -8.683 1.00 93.69 83 ILE A O 1
ATOM 649 N N . GLU A 1 84 ? 14.248 -1.721 -8.872 1.00 94.00 84 GLU A N 1
ATOM 650 C CA . GLU A 1 84 ? 14.013 -2.133 -10.260 1.00 94.00 84 GLU A CA 1
ATOM 651 C C . GLU A 1 84 ? 15.171 -1.729 -11.186 1.00 94.00 84 GLU A C 1
ATOM 653 O O . GLU A 1 84 ? 15.716 -2.570 -11.893 1.00 94.00 84 GLU A O 1
ATOM 658 N N . ARG A 1 85 ? 15.627 -0.473 -11.093 1.00 88.25 85 ARG A N 1
ATOM 659 C CA . ARG A 1 85 ? 16.734 0.060 -11.911 1.00 88.25 85 ARG A CA 1
ATOM 660 C C . ARG A 1 85 ? 18.093 -0.588 -11.652 1.00 88.25 85 ARG A C 1
ATOM 662 O O . ARG A 1 85 ? 19.005 -0.383 -12.439 1.00 88.25 85 ARG A O 1
ATOM 669 N N . VAL A 1 86 ? 18.271 -1.262 -10.516 1.00 83.00 86 VAL A N 1
ATOM 670 C CA . VAL A 1 86 ? 19.530 -1.943 -10.164 1.00 83.00 86 VAL A CA 1
ATOM 671 C C . VAL A 1 86 ? 19.560 -3.369 -10.719 1.00 83.00 86 VAL A C 1
ATOM 673 O O . VAL A 1 86 ? 20.633 -3.958 -10.832 1.00 83.00 86 VAL A O 1
ATOM 676 N N . VAL A 1 87 ? 18.390 -3.940 -11.016 1.00 74.50 87 VAL A N 1
ATOM 677 C CA . VAL A 1 87 ? 18.238 -5.321 -11.492 1.00 74.50 87 VAL A CA 1
ATOM 678 C C . VAL A 1 87 ? 18.206 -5.399 -13.029 1.00 74.50 87 VAL A C 1
ATOM 680 O O . VAL A 1 87 ? 18.474 -6.469 -13.573 1.00 74.50 87 VAL A O 1
ATOM 683 N N . GLU A 1 88 ? 17.922 -4.283 -13.710 1.00 58.00 88 GLU A N 1
ATOM 684 C CA . GLU A 1 88 ? 18.115 -4.089 -15.162 1.00 58.00 88 GLU A CA 1
ATOM 685 C C . GLU A 1 88 ? 19.589 -3.857 -15.537 1.00 58.00 88 GLU A C 1
ATOM 687 O O . GLU A 1 88 ? 20.016 -4.420 -16.573 1.00 58.00 88 GLU A O 1
#